Protein AF-A0A8J2L582-F1 (afdb_monomer_lite)

Fo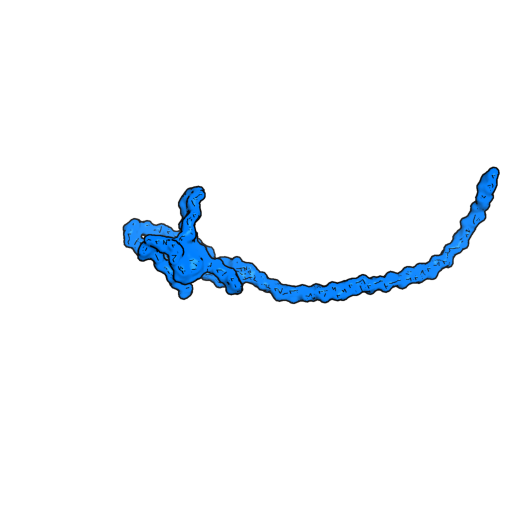ldseek 3Di:
DDDDDDDDDDDPPPPPPPPPPVCPVPPPPPPQDDKDFPDDWDDDDDDPPDDDDTDTHIPSCDPHWDWDWDDDPPDIGTQAIAQGGPDPPPSDGDDD

Sequence (96 aa):
MIGPQQVSSFHAVILVLVSVTPTSWVCEGFKVAAPEFADPLKNISVSTGSNIELFCNVRHLGANRIMWMRKEDNKQALLAINALVITNNPRITVSL

pLDDT: mean 81.21, std 19.63, range [36.22, 97.31]

InterPro domains:
  IPR007110 Immunoglobulin-like domain [PS50835] (35-96)

Structure (mmCIF, N/CA/C/O backbone):
data_AF-A0A8J2L582-F1
#
_entry.id   AF-A0A8J2L582-F1
#
loop_
_atom_site.group_PDB
_atom_site.id
_atom_site.type_symbol
_atom_site.label_atom_id
_atom_site.label_alt_id
_atom_site.label_comp_id
_atom_site.label_asym_id
_atom_site.label_entity_id
_atom_site.label_seq_id
_atom_site.pdbx_PDB_ins_code
_atom_site.Cartn_x
_atom_site.Cartn_y
_atom_site.Cartn_z
_atom_site.occupancy
_atom_site.B_iso_or_equiv
_atom_site.auth_seq_id
_atom_site.auth_comp_id
_atom_site.auth_asym_id
_atom_site.auth_atom_id
_atom_site.pdbx_PDB_model_num
ATOM 1 N N . MET A 1 1 ? 53.028 67.046 -35.446 1.00 36.22 1 MET A N 1
ATOM 2 C CA . MET A 1 1 ? 53.524 65.772 -34.888 1.00 36.22 1 MET A CA 1
ATOM 3 C C . MET A 1 1 ? 52.946 64.630 -35.719 1.00 36.22 1 MET A C 1
ATOM 5 O O . MET A 1 1 ? 51.732 64.540 -35.752 1.00 36.22 1 MET A O 1
ATOM 9 N N . ILE A 1 2 ? 53.818 63.881 -36.423 1.00 39.03 2 ILE A N 1
ATOM 10 C CA . ILE A 1 2 ? 53.790 62.408 -36.635 1.00 39.03 2 ILE A CA 1
ATOM 11 C C . ILE A 1 2 ? 52.453 61.853 -37.204 1.00 39.03 2 ILE A C 1
ATOM 13 O O . ILE A 1 2 ? 51.466 61.830 -36.489 1.00 39.03 2 ILE A O 1
ATOM 17 N N . GLY A 1 3 ? 52.272 61.476 -38.482 1.00 39.19 3 GLY A N 1
ATOM 18 C CA . GLY A 1 3 ? 52.999 60.475 -39.289 1.00 39.19 3 GLY A CA 1
ATOM 19 C C . GLY A 1 3 ? 52.580 59.035 -38.910 1.00 39.19 3 GLY A C 1
ATOM 20 O O . GLY A 1 3 ? 52.393 58.798 -37.723 1.00 39.19 3 GLY A O 1
ATOM 21 N N . PRO A 1 4 ? 52.539 58.025 -39.804 1.00 50.31 4 PRO A N 1
ATOM 22 C CA . PRO A 1 4 ? 52.133 57.953 -41.212 1.00 50.31 4 PRO A CA 1
ATOM 23 C C . PRO A 1 4 ? 50.923 56.996 -41.429 1.00 50.31 4 PRO A C 1
ATOM 25 O O . PRO A 1 4 ? 50.555 56.212 -40.558 1.00 50.31 4 PRO A O 1
ATOM 28 N N . GLN A 1 5 ? 50.331 57.005 -42.631 1.00 51.25 5 GLN A N 1
ATOM 29 C CA . GLN A 1 5 ? 49.581 55.842 -43.124 1.00 51.25 5 GLN A CA 1
ATOM 30 C C . GLN A 1 5 ? 50.533 54.643 -43.220 1.00 51.25 5 GLN A C 1
ATOM 32 O O . GLN A 1 5 ? 51.620 54.791 -43.784 1.00 51.25 5 GLN A O 1
ATOM 37 N N . GLN A 1 6 ? 50.131 53.467 -42.732 1.00 40.47 6 GLN A N 1
ATOM 38 C CA . GLN A 1 6 ? 50.764 52.203 -43.100 1.00 40.47 6 GLN A CA 1
ATOM 39 C C . GLN A 1 6 ? 49.721 51.156 -43.471 1.00 40.47 6 GLN A C 1
ATOM 41 O O . GLN A 1 6 ? 48.689 50.973 -42.829 1.00 40.47 6 GLN A O 1
ATOM 46 N N . VAL A 1 7 ? 50.043 50.553 -44.601 1.00 49.12 7 VAL A N 1
ATOM 47 C CA . VAL A 1 7 ? 49.268 49.682 -45.459 1.00 49.12 7 VAL A CA 1
ATOM 48 C C . VAL A 1 7 ? 49.282 48.257 -44.907 1.00 49.12 7 VAL A C 1
ATOM 50 O O . VAL A 1 7 ? 50.241 47.827 -44.275 1.00 49.12 7 VAL A O 1
ATOM 53 N N . SER A 1 8 ? 48.177 47.560 -45.175 1.00 53.69 8 SER A N 1
ATOM 54 C CA . SER A 1 8 ? 47.952 46.111 -45.148 1.00 53.69 8 SER A CA 1
ATOM 55 C C . SER A 1 8 ? 49.193 45.211 -45.018 1.00 53.69 8 SER A C 1
ATOM 57 O O . SER A 1 8 ? 50.107 45.257 -45.838 1.00 53.69 8 SER A O 1
ATOM 59 N N . SER A 1 9 ? 49.141 44.281 -44.061 1.00 48.56 9 SER A N 1
ATOM 60 C CA . SER A 1 9 ? 49.927 43.049 -44.105 1.00 48.56 9 SER A CA 1
ATOM 61 C C . SER A 1 9 ? 49.056 41.875 -43.657 1.00 48.56 9 SER A C 1
ATOM 63 O O . SER A 1 9 ? 48.840 41.644 -42.467 1.00 48.56 9 SER A O 1
ATOM 65 N N . PHE A 1 10 ? 48.505 41.160 -44.640 1.00 50.72 10 PHE A N 1
ATOM 66 C CA . PHE A 1 10 ? 47.822 39.881 -44.467 1.00 50.72 10 PHE A CA 1
ATOM 67 C C . PHE A 1 10 ? 48.836 38.816 -44.034 1.00 50.72 10 PHE A C 1
ATOM 69 O O . PHE A 1 10 ? 49.389 38.098 -44.862 1.00 50.72 10 PHE A O 1
ATOM 76 N N . HIS A 1 11 ? 49.075 38.688 -42.732 1.00 38.50 11 HIS A N 1
ATOM 77 C CA . HIS A 1 11 ? 49.646 37.459 -42.195 1.00 38.50 11 HIS A CA 1
ATOM 78 C C . HIS A 1 11 ? 48.494 36.498 -41.921 1.00 38.50 11 HIS A C 1
ATOM 80 O O . HIS A 1 11 ? 47.750 36.649 -40.953 1.00 38.50 11 HIS A O 1
ATOM 86 N N . ALA A 1 12 ? 48.335 35.516 -42.807 1.00 51.59 12 ALA A N 1
ATOM 87 C CA . ALA A 1 12 ? 47.527 34.334 -42.558 1.00 51.59 12 ALA A CA 1
ATOM 88 C C . ALA A 1 12 ? 48.180 33.528 -41.424 1.00 51.59 12 ALA A C 1
ATOM 90 O O . ALA A 1 12 ? 48.930 32.582 -41.654 1.00 51.59 12 ALA A O 1
ATOM 91 N N . VAL A 1 13 ? 47.937 33.938 -40.179 1.00 47.44 13 VAL A N 1
ATOM 92 C CA . VAL A 1 13 ? 48.250 33.114 -39.015 1.00 47.44 13 VAL A CA 1
ATOM 93 C C . VAL A 1 13 ? 47.210 32.002 -39.008 1.00 47.44 13 VAL A C 1
ATOM 95 O O . VAL A 1 13 ? 46.046 32.226 -38.684 1.00 47.44 13 VAL A O 1
ATOM 98 N N . ILE A 1 14 ? 47.620 30.811 -39.442 1.00 52.62 14 ILE A N 1
ATOM 99 C CA . ILE A 1 14 ? 46.824 29.592 -39.331 1.00 52.62 14 ILE A CA 1
ATOM 100 C C . ILE A 1 14 ? 46.546 29.384 -37.838 1.00 52.62 14 ILE A C 1
ATOM 102 O O . ILE A 1 14 ? 47.405 28.920 -37.091 1.00 52.62 14 ILE A O 1
ATOM 106 N N . LEU A 1 15 ? 45.343 29.753 -37.394 1.00 51.53 15 LEU A N 1
ATOM 107 C CA . LEU A 1 15 ? 44.784 29.307 -36.125 1.00 51.53 15 LEU A CA 1
ATOM 108 C C . LEU A 1 15 ? 44.563 27.799 -36.249 1.00 51.53 15 LEU A C 1
ATOM 110 O O . LEU A 1 15 ? 43.481 27.343 -36.613 1.00 51.53 15 LEU A O 1
ATOM 114 N N . VAL A 1 16 ? 45.598 27.008 -35.957 1.00 54.75 16 VAL A N 1
ATOM 115 C CA . VAL A 1 16 ? 45.396 25.615 -35.566 1.00 54.75 16 VAL A CA 1
ATOM 116 C C . VAL A 1 16 ? 44.718 25.677 -34.204 1.00 54.75 16 VAL A C 1
ATOM 118 O O . VAL A 1 16 ? 45.365 25.655 -33.158 1.00 54.75 16 VAL A O 1
ATOM 121 N N . LEU A 1 17 ? 43.393 25.817 -34.213 1.00 58.66 17 LEU A N 1
ATOM 122 C CA . LEU A 1 17 ? 42.582 25.439 -33.073 1.00 58.66 17 LEU A CA 1
ATOM 123 C C . LEU A 1 17 ? 42.771 23.930 -32.947 1.00 58.66 17 LEU A C 1
ATOM 125 O O . LEU A 1 17 ? 42.056 23.148 -33.570 1.00 58.66 17 LEU A O 1
ATOM 129 N N . VAL A 1 18 ? 43.767 23.506 -32.167 1.00 55.97 18 VAL A N 1
ATOM 130 C CA . VAL A 1 18 ? 43.706 22.186 -31.554 1.00 55.97 18 VAL A CA 1
ATOM 131 C C . VAL A 1 18 ? 42.484 22.273 -30.660 1.00 55.97 18 VAL A C 1
ATOM 133 O O . VAL A 1 18 ? 42.555 22.755 -29.530 1.00 55.97 18 VAL A O 1
ATOM 136 N N . SER A 1 19 ? 41.327 21.882 -31.193 1.00 58.75 19 SER A N 1
ATOM 137 C CA . SER A 1 19 ? 40.208 21.525 -30.353 1.00 58.75 19 SER A CA 1
ATOM 138 C C . SER A 1 19 ? 40.693 20.302 -29.591 1.00 58.75 19 SER A C 1
ATOM 140 O O . SER A 1 19 ? 40.521 19.163 -30.029 1.00 58.75 19 SER A O 1
ATOM 142 N N . VAL A 1 20 ? 41.321 20.543 -28.442 1.00 56.16 20 VAL A N 1
ATOM 143 C CA . VAL A 1 20 ? 41.193 19.633 -27.321 1.00 56.16 20 VAL A CA 1
ATOM 144 C C . VAL A 1 20 ? 39.702 19.669 -27.040 1.00 56.16 20 VAL A C 1
ATOM 146 O O . VAL A 1 20 ? 39.216 20.448 -26.228 1.00 56.16 20 VAL A O 1
ATOM 149 N N . THR A 1 21 ? 38.938 18.888 -27.805 1.00 60.44 21 THR A N 1
ATOM 150 C CA . THR A 1 21 ? 37.708 18.380 -27.249 1.00 60.44 21 THR A CA 1
ATOM 151 C C . THR A 1 21 ? 38.229 17.628 -26.039 1.00 60.44 21 THR A C 1
ATO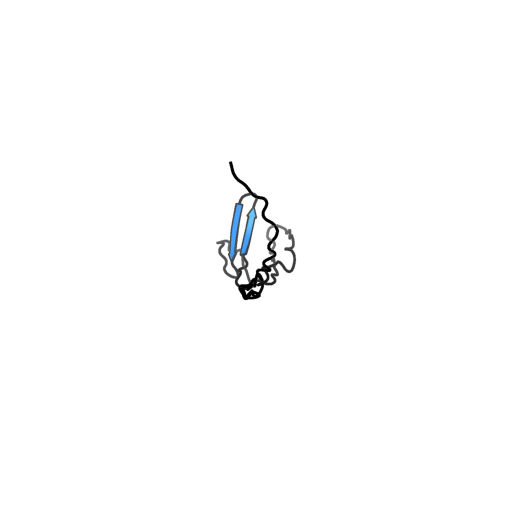M 153 O O . THR A 1 21 ? 39.050 16.717 -26.200 1.00 60.44 21 THR A O 1
ATOM 156 N N . PRO A 1 22 ? 37.883 18.018 -24.801 1.00 56.97 22 PRO A N 1
ATOM 157 C CA . PRO A 1 22 ? 37.855 16.980 -23.808 1.00 56.97 22 PRO A CA 1
ATOM 158 C C . PRO A 1 22 ? 36.975 15.927 -24.476 1.00 56.97 22 PRO A C 1
ATOM 160 O O . PRO A 1 22 ? 35.800 16.181 -24.745 1.00 56.97 22 PRO A O 1
ATOM 163 N N . THR A 1 23 ? 37.531 14.770 -24.826 1.00 60.50 23 THR A N 1
ATOM 164 C CA . THR A 1 23 ? 36.713 13.571 -24.848 1.00 60.50 23 THR A CA 1
ATOM 165 C C . THR A 1 23 ? 36.284 13.413 -23.398 1.00 60.50 23 THR A C 1
ATOM 167 O O . THR A 1 23 ? 36.831 12.604 -22.655 1.00 60.50 23 THR A O 1
ATOM 170 N N . SER A 1 24 ? 35.344 14.260 -22.960 1.00 61.66 24 SER A N 1
ATOM 171 C CA . SER A 1 24 ? 34.389 13.905 -21.952 1.00 61.66 24 SER A CA 1
ATOM 172 C C . SER A 1 24 ? 33.762 12.678 -22.568 1.00 61.66 24 SER A C 1
ATOM 174 O O . SER A 1 24 ? 32.917 12.769 -23.460 1.00 61.66 24 SER A O 1
ATOM 176 N N . TRP A 1 25 ? 34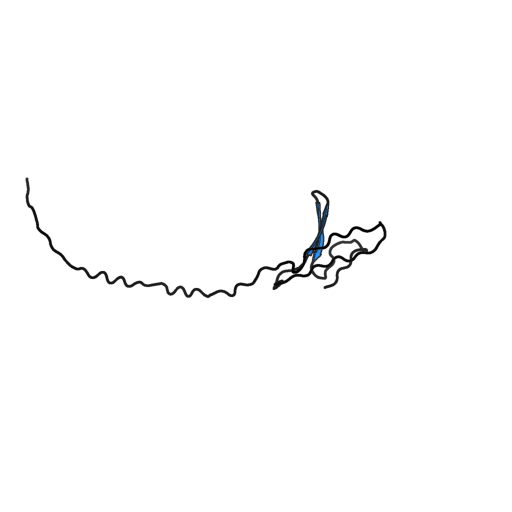.292 11.523 -22.182 1.00 61.25 25 TRP A N 1
ATOM 177 C CA . TRP A 1 25 ? 33.523 10.310 -22.204 1.00 61.25 25 TRP A CA 1
ATOM 178 C C . TRP A 1 25 ? 32.269 10.694 -21.443 1.00 61.25 25 TRP A C 1
ATOM 180 O O . TRP A 1 25 ? 32.274 10.817 -20.218 1.00 61.25 25 TRP A O 1
ATOM 190 N N . VAL A 1 26 ? 31.218 11.025 -22.185 1.00 61.25 26 VAL A N 1
ATOM 191 C CA . VAL A 1 26 ? 29.893 10.946 -21.623 1.00 61.25 26 VAL A CA 1
ATOM 192 C C . VAL A 1 26 ? 29.780 9.454 -21.387 1.00 61.25 26 VAL A C 1
ATOM 194 O O . VAL A 1 26 ? 29.579 8.678 -22.316 1.00 61.25 26 VAL A O 1
ATOM 197 N N . CYS A 1 27 ? 30.065 9.025 -20.157 1.00 64.88 27 CYS A N 1
ATOM 198 C CA . CYS A 1 27 ? 29.526 7.770 -19.693 1.00 64.88 27 CYS A CA 1
ATOM 199 C C . CYS A 1 27 ? 28.030 7.956 -19.903 1.00 64.88 27 CYS A C 1
ATOM 201 O O . CYS A 1 27 ? 27.411 8.751 -19.192 1.00 64.88 27 CYS A O 1
ATOM 203 N N . GLU A 1 28 ? 27.482 7.325 -20.939 1.00 61.28 28 GLU A N 1
ATOM 204 C CA . GLU A 1 28 ? 26.047 7.182 -21.114 1.00 61.28 28 GLU A CA 1
ATOM 205 C C . GLU A 1 28 ? 25.594 6.376 -19.892 1.00 61.28 28 GLU A C 1
ATOM 207 O O . GLU A 1 28 ? 25.618 5.146 -19.861 1.00 61.28 28 GLU A O 1
ATOM 212 N N . GLY A 1 29 ? 25.373 7.090 -18.790 1.00 64.06 29 GLY A N 1
ATOM 213 C CA . GLY A 1 29 ? 25.055 6.497 -17.512 1.00 64.06 29 GLY A CA 1
ATOM 214 C C . GLY A 1 29 ? 23.770 5.714 -17.688 1.00 64.06 29 GLY A C 1
ATOM 215 O O . GLY A 1 29 ? 22.811 6.216 -18.277 1.00 64.06 29 GLY A O 1
ATOM 216 N N . PHE A 1 30 ? 23.755 4.484 -17.184 1.00 64.81 30 PHE A N 1
ATOM 217 C CA . PHE A 1 30 ? 22.549 3.677 -17.113 1.00 64.81 30 PHE A CA 1
ATOM 218 C C . PHE A 1 30 ? 21.437 4.507 -16.454 1.00 64.81 30 PHE A C 1
ATOM 220 O O . PHE A 1 30 ? 21.496 4.820 -15.262 1.00 64.81 30 PHE A O 1
ATOM 227 N N . LYS A 1 31 ? 20.443 4.925 -17.246 1.00 69.38 31 LYS A N 1
ATOM 228 C CA . LYS A 1 31 ? 19.270 5.649 -16.755 1.00 69.38 31 LYS A CA 1
ATOM 229 C C . LYS A 1 31 ? 18.430 4.658 -15.954 1.00 69.38 31 LYS A C 1
ATOM 231 O O . LYS A 1 31 ? 17.637 3.914 -16.521 1.00 69.38 31 LYS A O 1
ATOM 236 N N . VAL A 1 32 ? 18.617 4.632 -14.635 1.00 77.00 32 VAL A N 1
ATOM 237 C CA . VAL A 1 32 ? 17.726 3.895 -13.733 1.00 77.00 32 VAL A CA 1
ATOM 238 C C . VAL A 1 32 ? 16.358 4.571 -13.802 1.00 77.00 32 VAL A C 1
ATOM 240 O O . VAL A 1 32 ? 16.223 5.734 -13.419 1.00 77.00 32 VAL A O 1
ATOM 243 N N . ALA A 1 33 ? 15.359 3.868 -14.334 1.00 87.81 33 ALA A N 1
ATOM 244 C CA . ALA A 1 33 ? 13.988 4.362 -14.359 1.00 87.81 33 ALA A CA 1
ATOM 245 C C . ALA A 1 33 ? 13.488 4.597 -12.924 1.00 87.81 33 ALA A C 1
ATOM 247 O O . ALA A 1 33 ? 1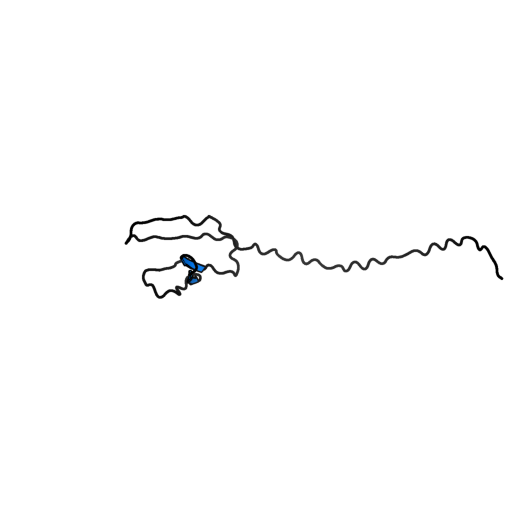3.750 3.793 -12.027 1.00 87.81 33 ALA A O 1
ATOM 248 N N . ALA A 1 34 ? 12.796 5.717 -12.705 1.00 91.56 34 ALA A N 1
ATOM 249 C CA . ALA A 1 34 ? 12.202 6.029 -11.412 1.00 91.56 34 ALA A CA 1
ATOM 250 C C . ALA A 1 34 ? 11.019 5.087 -11.127 1.00 91.56 34 ALA A C 1
ATOM 252 O O . ALA A 1 34 ? 10.324 4.689 -12.069 1.00 91.56 34 ALA A O 1
ATOM 253 N N . PRO A 1 35 ? 10.771 4.740 -9.852 1.00 95.00 35 PRO A N 1
ATOM 254 C CA . PRO A 1 35 ? 9.643 3.902 -9.492 1.00 95.00 35 PRO A CA 1
ATOM 255 C C . PRO A 1 35 ? 8.326 4.599 -9.825 1.00 95.00 35 PRO A C 1
ATOM 257 O O . PRO A 1 35 ? 8.143 5.782 -9.533 1.00 95.00 35 PRO A O 1
ATOM 260 N N . GLU A 1 36 ? 7.398 3.846 -10.398 1.00 94.69 36 GLU A N 1
ATOM 261 C CA . GLU A 1 36 ? 6.078 4.346 -10.779 1.00 94.69 36 GLU A CA 1
ATOM 262 C C . GLU A 1 36 ? 4.991 3.346 -10.398 1.00 94.69 36 GLU A C 1
ATOM 264 O O . GLU A 1 36 ? 5.213 2.134 -10.398 1.00 94.69 36 GLU A O 1
ATOM 269 N N . PHE A 1 37 ? 3.798 3.848 -10.088 1.00 95.06 37 PHE A N 1
ATOM 270 C CA . PHE A 1 37 ? 2.637 2.986 -9.911 1.00 95.06 37 PHE A CA 1
ATOM 271 C C . PHE A 1 37 ? 2.228 2.426 -11.274 1.00 95.06 37 PHE A C 1
ATOM 273 O O . PHE A 1 37 ? 1.917 3.184 -12.189 1.00 95.06 37 PHE A O 1
ATOM 280 N N . ALA A 1 38 ? 2.239 1.100 -11.402 1.00 95.56 38 ALA A N 1
ATOM 281 C CA . ALA A 1 38 ? 1.795 0.413 -12.610 1.00 95.56 38 ALA A CA 1
ATOM 282 C C . ALA A 1 38 ? 0.300 0.649 -12.866 1.00 95.56 38 ALA A C 1
ATOM 284 O O . ALA A 1 38 ? -0.121 0.745 -14.014 1.00 95.56 38 ALA A O 1
ATOM 285 N N . ASP A 1 39 ? -0.464 0.752 -11.776 1.00 94.12 39 ASP A N 1
ATOM 286 C CA . ASP A 1 39 ? -1.908 0.927 -11.750 1.00 94.12 39 ASP A CA 1
ATOM 287 C C . ASP A 1 39 ? -2.272 1.932 -10.640 1.00 94.12 39 ASP A C 1
ATOM 289 O O . ASP A 1 39 ? -1.626 1.942 -9.584 1.00 94.12 39 ASP A O 1
ATOM 293 N N . PRO A 1 40 ? -3.293 2.786 -10.832 1.00 92.00 40 PRO A N 1
ATOM 294 C CA . PRO A 1 40 ? -3.729 3.720 -9.800 1.00 92.00 40 PRO A CA 1
ATOM 295 C C . PRO A 1 40 ? -4.327 2.979 -8.596 1.00 92.00 40 PRO A C 1
ATOM 297 O O . PRO A 1 40 ? -5.039 1.985 -8.748 1.00 92.00 40 PRO A O 1
ATOM 300 N N . LEU A 1 41 ? -4.100 3.503 -7.385 1.00 91.06 41 LEU A N 1
ATOM 301 C CA . LEU A 1 41 ? -4.746 2.970 -6.185 1.00 91.06 41 LEU A CA 1
ATOM 302 C C . LEU A 1 41 ? -6.265 3.143 -6.286 1.00 91.06 41 LEU A C 1
ATOM 304 O O . LEU A 1 41 ? -6.776 4.239 -6.524 1.00 91.06 41 LEU A O 1
ATOM 308 N N . LYS A 1 42 ? -6.995 2.048 -6.071 1.00 91.44 42 LYS A N 1
ATOM 309 C CA . LYS A 1 42 ? -8.456 2.043 -6.110 1.00 91.44 42 LYS A CA 1
ATOM 310 C C . LYS A 1 42 ? -9.031 2.639 -4.826 1.00 91.44 42 LYS A C 1
ATOM 312 O O . LYS A 1 42 ? -8.710 2.188 -3.729 1.00 91.44 42 LYS A O 1
ATOM 317 N N . ASN A 1 43 ? -9.958 3.585 -4.969 1.00 93.62 43 ASN A N 1
ATOM 318 C CA . ASN A 1 43 ? -10.771 4.056 -3.851 1.00 93.62 43 ASN A CA 1
ATOM 319 C C . ASN A 1 43 ? -11.767 2.964 -3.450 1.00 93.62 43 ASN A C 1
ATOM 321 O O . ASN A 1 43 ? -12.572 2.514 -4.268 1.00 93.62 43 ASN A O 1
ATOM 325 N N . ILE A 1 44 ? -11.708 2.543 -2.189 1.00 93.50 44 ILE A N 1
ATOM 326 C CA . ILE A 1 44 ? -12.586 1.516 -1.630 1.00 93.50 44 ILE A CA 1
AT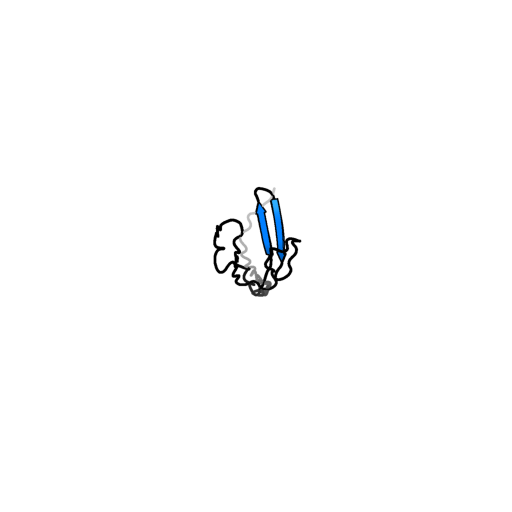OM 327 C C . ILE A 1 44 ? -13.327 2.121 -0.442 1.00 93.50 44 ILE A C 1
ATOM 329 O O . ILE A 1 44 ? -12.719 2.679 0.469 1.00 93.50 44 ILE A O 1
ATOM 333 N N . SER A 1 45 ? -14.650 1.995 -0.452 1.00 95.81 45 SER A N 1
ATOM 334 C CA . SER A 1 45 ? -15.514 2.343 0.672 1.00 95.81 45 SER A CA 1
ATOM 335 C C . SER A 1 45 ? -16.242 1.088 1.120 1.00 95.81 45 SER A C 1
ATOM 337 O O . SER A 1 45 ? -16.801 0.365 0.299 1.00 95.81 45 SER A O 1
ATOM 339 N N . VAL A 1 46 ? -16.219 0.826 2.420 1.00 95.69 46 VAL A N 1
ATOM 340 C CA . VAL A 1 46 ? -16.874 -0.332 3.028 1.00 95.69 46 VAL A CA 1
ATOM 341 C C . VAL A 1 46 ? -17.633 0.080 4.274 1.00 95.69 46 VAL A C 1
ATOM 343 O O . VAL A 1 46 ? -17.347 1.114 4.880 1.00 95.69 46 VAL A O 1
ATOM 346 N N . SER A 1 47 ? -18.590 -0.751 4.671 1.00 97.31 47 SER A N 1
ATOM 347 C CA . SER A 1 47 ? -19.249 -0.635 5.965 1.00 97.31 47 SER A CA 1
ATOM 348 C C . SER A 1 47 ? -18.269 -0.849 7.118 1.00 97.31 47 SER A C 1
ATOM 350 O O . SER A 1 47 ? -17.287 -1.588 7.016 1.00 97.31 47 SER A O 1
ATOM 352 N N . THR A 1 48 ? -18.563 -0.228 8.256 1.00 95.56 48 THR A N 1
ATOM 353 C CA . THR A 1 48 ? -17.816 -0.452 9.493 1.00 95.56 48 THR A CA 1
ATOM 354 C C . THR A 1 48 ? -17.814 -1.935 9.867 1.00 95.56 48 THR A C 1
ATOM 356 O O . THR A 1 48 ? -18.847 -2.595 9.828 1.00 95.56 48 THR A O 1
ATOM 359 N N . GLY A 1 49 ? -16.644 -2.450 10.252 1.00 95.38 49 GLY A N 1
ATOM 360 C CA . GLY A 1 49 ? -16.459 -3.853 10.636 1.00 95.38 49 GLY A CA 1
ATOM 361 C C . GLY A 1 49 ? -16.102 -4.788 9.478 1.00 95.38 49 GLY A C 1
ATOM 362 O O . GLY A 1 49 ? -15.703 -5.920 9.730 1.00 95.38 49 GLY A O 1
ATOM 363 N N . SER A 1 50 ? -16.182 -4.325 8.229 1.00 96.06 50 SER A N 1
ATOM 364 C CA . SER A 1 50 ? -15.715 -5.092 7.073 1.00 96.06 50 SER A CA 1
ATOM 365 C C . SER A 1 50 ? -14.187 -5.157 7.014 1.00 96.06 50 SER A C 1
ATOM 367 O O . SER A 1 50 ? -13.500 -4.204 7.385 1.00 96.06 50 SER A O 1
ATOM 369 N N . ASN A 1 51 ? -13.660 -6.271 6.499 1.00 94.62 51 ASN A N 1
ATOM 370 C CA . ASN A 1 51 ? -12.251 -6.388 6.136 1.00 94.62 51 ASN A CA 1
ATOM 371 C C . ASN A 1 51 ? -12.029 -5.883 4.703 1.00 94.62 51 ASN A C 1
ATOM 373 O O . ASN A 1 51 ? -12.877 -6.114 3.838 1.00 94.62 51 ASN A O 1
ATOM 377 N N . ILE A 1 52 ? -10.905 -5.209 4.456 1.00 95.44 52 ILE A N 1
ATOM 378 C CA . ILE A 1 52 ? -10.516 -4.736 3.123 1.00 95.44 52 ILE A CA 1
ATOM 379 C C . ILE A 1 52 ? -9.043 -4.984 2.864 1.00 95.44 52 ILE A C 1
ATOM 381 O O . ILE A 1 52 ? -8.227 -4.970 3.780 1.00 95.44 52 ILE A O 1
ATOM 385 N N . GLU A 1 53 ? -8.714 -5.104 1.586 1.00 94.06 53 GLU A N 1
ATOM 386 C CA . GLU A 1 53 ? -7.344 -5.204 1.111 1.00 94.06 53 GLU A CA 1
ATOM 387 C C . GLU A 1 53 ? -7.081 -4.074 0.115 1.00 94.06 53 GLU A C 1
ATOM 389 O O . GLU A 1 53 ? -7.867 -3.826 -0.804 1.00 94.06 53 GLU A O 1
ATOM 394 N N . LEU A 1 54 ? -5.987 -3.348 0.341 1.00 94.62 54 LEU A N 1
ATOM 395 C CA . LEU A 1 54 ? -5.482 -2.319 -0.559 1.00 94.62 54 LEU A CA 1
ATOM 396 C C . LEU A 1 54 ? -4.224 -2.861 -1.225 1.00 94.62 54 LEU A C 1
ATOM 398 O O . LEU A 1 54 ? -3.336 -3.377 -0.552 1.00 94.62 54 LEU A O 1
ATOM 402 N N . PHE A 1 55 ? -4.138 -2.700 -2.541 1.00 93.56 55 PHE A N 1
ATOM 403 C CA . PHE A 1 55 ? -3.020 -3.191 -3.338 1.00 93.56 55 PHE A CA 1
ATOM 404 C C . PHE A 1 55 ? -2.322 -2.043 -4.051 1.00 93.56 55 PHE A C 1
ATOM 406 O O . PHE A 1 55 ? -2.938 -1.034 -4.398 1.00 93.56 55 PHE A O 1
ATOM 413 N N . CYS A 1 56 ? -1.025 -2.217 -4.267 1.00 92.88 56 CYS A N 1
ATOM 414 C CA . CYS A 1 56 ? -0.183 -1.270 -4.969 1.00 92.88 56 CYS A CA 1
ATOM 415 C C . CYS A 1 56 ? 0.791 -2.050 -5.851 1.00 92.88 56 CYS A C 1
ATOM 417 O O . CYS A 1 56 ? 1.586 -2.839 -5.345 1.00 92.88 56 CYS A O 1
ATOM 419 N N . ASN A 1 57 ? 0.714 -1.833 -7.161 1.00 94.25 57 ASN A N 1
ATOM 420 C CA . ASN A 1 57 ? 1.622 -2.431 -8.128 1.00 94.25 57 ASN A CA 1
ATOM 421 C C . ASN A 1 57 ? 2.641 -1.370 -8.555 1.00 94.25 57 ASN A C 1
ATOM 423 O O . ASN A 1 57 ? 2.249 -0.276 -8.963 1.00 94.25 57 ASN A O 1
ATOM 427 N N . VAL A 1 58 ? 3.937 -1.661 -8.438 1.00 95.00 58 VAL A N 1
ATOM 428 C CA . VAL A 1 58 ? 5.014 -0.687 -8.681 1.00 95.00 58 VAL A CA 1
ATOM 429 C C . VAL A 1 58 ? 5.992 -1.235 -9.711 1.00 95.00 58 VAL A C 1
ATOM 431 O O . VAL A 1 58 ? 6.522 -2.335 -9.556 1.00 95.00 58 VAL A O 1
ATOM 434 N N . ARG A 1 59 ? 6.276 -0.446 -10.748 1.00 95.38 59 ARG A N 1
ATOM 435 C CA . ARG A 1 59 ? 7.334 -0.714 -11.730 1.00 95.38 59 ARG A CA 1
ATOM 436 C C . ARG A 1 59 ? 8.601 0.024 -11.343 1.00 95.38 59 ARG A C 1
ATOM 438 O O . ARG A 1 59 ? 8.550 1.048 -10.670 1.00 95.38 59 ARG A O 1
ATOM 445 N N . HIS A 1 60 ? 9.739 -0.508 -11.782 1.00 94.75 60 HIS A N 1
ATOM 446 C CA . HIS A 1 60 ? 11.054 0.105 -11.573 1.00 94.75 60 HIS A CA 1
ATOM 447 C C . HIS A 1 60 ? 11.369 0.401 -10.091 1.00 94.75 60 HIS A C 1
ATOM 449 O O . HIS A 1 60 ? 12.027 1.390 -9.778 1.00 94.75 60 HIS A O 1
ATOM 455 N N . LEU A 1 61 ? 10.913 -0.458 -9.162 1.00 93.00 61 LEU A N 1
ATOM 456 C CA . LEU A 1 61 ? 11.144 -0.257 -7.724 1.00 93.00 61 LEU A CA 1
ATOM 457 C C . LEU A 1 61 ? 12.645 -0.130 -7.411 1.00 93.00 61 LEU A C 1
ATOM 459 O O . LEU A 1 61 ? 13.051 0.749 -6.651 1.00 93.00 61 LEU A O 1
ATOM 463 N N . GLY A 1 62 ? 13.478 -0.950 -8.056 1.00 91.94 62 GLY A N 1
ATOM 464 C CA . GLY A 1 62 ? 14.930 -0.903 -7.897 1.00 91.94 62 GLY A CA 1
ATOM 465 C C . GLY A 1 62 ? 15.331 -1.065 -6.429 1.00 91.94 62 GLY A C 1
ATOM 466 O O . GLY A 1 62 ? 14.883 -1.990 -5.759 1.00 91.94 62 GLY A O 1
ATOM 467 N N . ALA A 1 63 ? 16.154 -0.144 -5.926 1.00 90.81 63 ALA A N 1
ATOM 468 C CA . ALA A 1 63 ? 16.563 -0.098 -4.520 1.00 90.81 63 ALA A 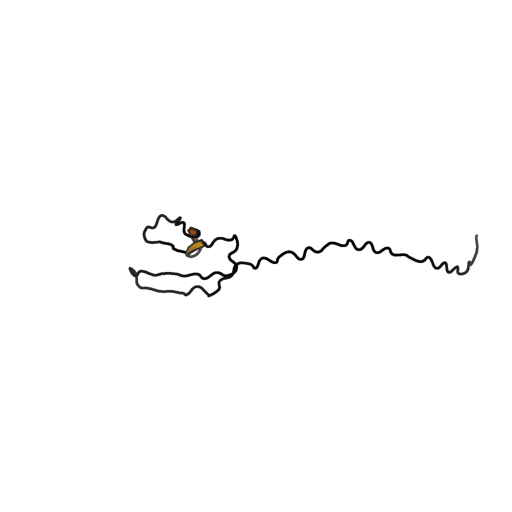CA 1
ATOM 469 C C . ALA A 1 63 ? 15.599 0.700 -3.613 1.00 90.81 63 ALA A C 1
ATOM 471 O O . ALA A 1 63 ? 15.871 0.864 -2.420 1.00 90.81 63 ALA A O 1
ATOM 472 N N . ASN A 1 64 ? 14.495 1.225 -4.158 1.00 93.75 64 ASN A N 1
ATOM 473 C CA . ASN A 1 64 ? 13.505 1.972 -3.387 1.00 93.75 64 ASN A CA 1
ATOM 474 C C . ASN A 1 64 ? 12.620 1.029 -2.562 1.00 93.75 64 ASN A C 1
ATOM 476 O O . ASN A 1 64 ? 12.591 -0.185 -2.761 1.00 93.75 64 ASN A O 1
ATOM 480 N N . ARG A 1 65 ? 11.889 1.601 -1.606 1.00 93.25 65 ARG A N 1
ATOM 481 C CA . ARG A 1 65 ? 11.003 0.865 -0.698 1.00 93.25 65 ARG A CA 1
ATOM 482 C C . ARG A 1 65 ? 9.577 1.381 -0.823 1.00 93.25 65 ARG A C 1
ATOM 484 O O . ARG A 1 65 ? 9.369 2.569 -1.057 1.00 93.25 65 ARG A O 1
ATOM 491 N N . ILE A 1 66 ? 8.611 0.488 -0.637 1.00 94.62 66 ILE A N 1
ATOM 492 C CA . ILE A 1 66 ? 7.184 0.821 -0.618 1.00 94.62 66 ILE A CA 1
ATOM 493 C C . ILE A 1 66 ? 6.780 1.120 0.822 1.00 94.62 66 ILE A C 1
ATOM 495 O O . ILE A 1 66 ? 7.280 0.503 1.762 1.00 94.62 66 ILE A O 1
ATOM 499 N N . MET A 1 67 ? 5.878 2.078 1.005 1.00 95.81 67 MET A N 1
ATOM 500 C CA . MET A 1 67 ? 5.449 2.526 2.321 1.00 95.81 67 MET A CA 1
ATOM 501 C C . MET A 1 67 ? 3.945 2.785 2.340 1.00 95.81 67 MET A C 1
ATOM 503 O O . MET A 1 67 ? 3.426 3.509 1.493 1.00 95.81 67 MET A O 1
ATOM 507 N N . TRP A 1 68 ? 3.257 2.223 3.332 1.00 95.62 68 TRP A N 1
ATOM 508 C CA . TRP A 1 68 ? 1.836 2.467 3.571 1.00 95.62 68 TRP A CA 1
ATOM 509 C C . TRP A 1 68 ? 1.669 3.555 4.624 1.00 95.62 68 TRP A C 1
ATOM 511 O O . TRP A 1 68 ? 2.260 3.480 5.702 1.00 95.62 68 TRP A O 1
ATOM 521 N N . MET A 1 69 ? 0.845 4.559 4.332 1.00 95.94 69 MET A N 1
ATOM 522 C CA . MET A 1 69 ? 0.587 5.685 5.228 1.00 95.94 69 MET A CA 1
ATOM 523 C C . MET A 1 69 ? -0.904 5.984 5.312 1.00 95.94 69 MET A C 1
ATOM 525 O O . MET A 1 69 ? -1.623 5.908 4.317 1.00 95.94 69 MET A O 1
ATOM 529 N N . ARG A 1 70 ? -1.359 6.384 6.497 1.00 94.94 70 ARG A N 1
ATOM 530 C CA . ARG A 1 70 ? -2.681 6.973 6.700 1.00 94.94 70 ARG A CA 1
ATOM 531 C C . ARG A 1 70 ? -2.560 8.489 6.658 1.00 94.94 70 ARG A C 1
ATOM 533 O O . ARG A 1 70 ? -1.757 9.054 7.397 1.00 94.94 70 ARG A O 1
ATOM 540 N N . LYS A 1 71 ? -3.379 9.134 5.832 1.00 95.25 71 LYS A N 1
ATOM 541 C CA . LYS A 1 71 ? -3.518 10.590 5.780 1.00 95.25 71 LYS A CA 1
ATOM 542 C C . LYS A 1 71 ? -4.924 10.973 6.235 1.00 95.25 71 LYS A C 1
ATOM 544 O O . LYS A 1 71 ? -5.893 10.448 5.700 1.00 95.25 71 LYS A O 1
ATOM 549 N N . GLU A 1 72 ? -5.011 11.864 7.211 1.00 95.44 72 GLU A N 1
ATOM 550 C CA . GLU A 1 72 ? -6.261 12.400 7.756 1.00 95.44 72 GLU A CA 1
ATOM 551 C C . GLU A 1 72 ? -6.084 13.909 7.936 1.00 95.44 72 GLU A C 1
ATOM 553 O O . GLU A 1 72 ? -5.232 14.331 8.717 1.00 95.44 72 GLU A O 1
ATOM 558 N N . ASP A 1 73 ? -6.826 14.715 7.175 1.00 94.69 73 ASP A N 1
ATOM 559 C CA . ASP A 1 73 ? -6.681 16.174 7.090 1.00 94.69 73 ASP A CA 1
ATOM 560 C C . ASP A 1 73 ? -5.206 16.619 6.975 1.00 94.69 73 ASP A C 1
ATOM 562 O O . ASP A 1 73 ? -4.563 16.450 5.934 1.00 94.69 73 ASP A O 1
ATOM 566 N N . ASN A 1 74 ? -4.654 17.135 8.078 1.00 95.31 74 ASN A N 1
ATOM 567 C CA . ASN A 1 74 ? -3.290 17.653 8.201 1.00 95.31 74 ASN A CA 1
ATOM 568 C C . ASN A 1 74 ? -2.323 16.690 8.914 1.00 95.31 74 ASN A C 1
ATOM 570 O O . ASN A 1 74 ? -1.195 17.068 9.232 1.00 95.31 74 ASN A O 1
ATOM 574 N N . LYS A 1 75 ? -2.742 15.455 9.198 1.00 96.25 75 LYS A N 1
ATOM 575 C CA . LYS A 1 75 ? -1.946 14.428 9.880 1.00 96.25 75 LYS A CA 1
ATOM 576 C C . LYS A 1 75 ? -1.595 13.299 8.920 1.00 96.25 75 LYS A C 1
ATOM 578 O O . LYS A 1 75 ? -2.416 12.841 8.128 1.00 96.25 75 LYS A O 1
ATOM 583 N N . GLN A 1 76 ? -0.354 12.836 9.012 1.00 95.88 76 GLN A N 1
ATOM 584 C CA . GLN A 1 76 ? 0.152 11.689 8.267 1.00 95.88 76 GLN A CA 1
ATOM 585 C C . GLN A 1 76 ? 0.793 10.718 9.257 1.00 95.88 76 GLN A C 1
ATOM 587 O O . GLN A 1 76 ? 1.584 11.132 10.103 1.00 95.88 76 GLN A O 1
ATOM 592 N N . ALA A 1 77 ? 0.431 9.441 9.171 1.00 95.56 77 ALA A N 1
ATOM 593 C CA . ALA A 1 77 ? 0.938 8.390 10.041 1.00 95.56 77 ALA A CA 1
ATOM 594 C C . ALA A 1 77 ? 1.453 7.217 9.209 1.00 95.56 77 ALA A C 1
ATOM 596 O O . ALA A 1 77 ? 0.734 6.659 8.377 1.00 95.56 77 ALA A O 1
ATOM 597 N N . LEU A 1 78 ? 2.699 6.830 9.463 1.00 96.56 78 LEU A N 1
ATOM 598 C CA . LEU A 1 78 ? 3.326 5.667 8.855 1.00 96.56 78 LEU A CA 1
ATOM 599 C C . LEU A 1 78 ? 2.714 4.372 9.408 1.00 96.56 78 LEU A C 1
ATOM 601 O O . LEU A 1 78 ? 2.678 4.170 10.620 1.00 96.56 78 LEU A O 1
ATOM 605 N N . LEU A 1 79 ? 2.241 3.493 8.522 1.00 96.94 79 LEU A N 1
ATOM 606 C CA . LEU A 1 79 ? 1.663 2.197 8.882 1.00 96.94 79 LEU A CA 1
ATOM 607 C C . LEU A 1 79 ? 2.677 1.058 8.736 1.00 96.94 79 LEU A C 1
ATOM 609 O O . LEU A 1 79 ? 2.813 0.248 9.651 1.00 96.94 79 LEU A O 1
ATOM 613 N N . ALA A 1 80 ? 3.383 1.000 7.604 1.00 97.12 80 ALA A N 1
ATOM 614 C CA . ALA A 1 80 ? 4.331 -0.067 7.279 1.00 97.12 80 ALA A CA 1
ATOM 615 C C . ALA A 1 80 ? 5.354 0.372 6.220 1.00 97.12 80 ALA A C 1
ATOM 617 O O . ALA A 1 80 ? 5.049 1.232 5.392 1.00 97.12 80 ALA A O 1
ATOM 618 N N . ILE A 1 81 ? 6.533 -0.256 6.215 1.00 96.44 81 ILE A N 1
ATOM 619 C CA . ILE A 1 81 ? 7.558 -0.131 5.165 1.00 96.44 81 ILE A CA 1
ATOM 620 C C . ILE A 1 81 ? 7.875 -1.534 4.641 1.00 96.44 81 ILE A C 1
ATOM 622 O O . ILE A 1 81 ? 8.310 -2.394 5.407 1.00 96.44 81 ILE A O 1
ATOM 626 N N . ASN A 1 82 ? 7.711 -1.770 3.339 1.00 93.75 82 ASN A N 1
ATOM 627 C CA . ASN A 1 82 ? 7.753 -3.104 2.735 1.00 93.75 82 ASN A CA 1
ATOM 628 C C . ASN A 1 82 ? 6.847 -4.075 3.530 1.00 93.75 82 ASN A C 1
ATOM 630 O O . ASN A 1 82 ? 5.684 -3.759 3.759 1.00 93.75 82 ASN A O 1
ATOM 634 N N . ALA A 1 83 ? 7.372 -5.216 3.992 1.00 93.50 83 ALA A N 1
ATOM 635 C CA . ALA A 1 83 ? 6.646 -6.177 4.831 1.00 93.50 83 ALA A CA 1
ATOM 636 C C . ALA A 1 83 ? 6.719 -5.879 6.346 1.00 93.50 83 ALA A C 1
ATOM 638 O O . ALA A 1 83 ? 6.162 -6.624 7.149 1.00 93.50 83 ALA A O 1
ATOM 639 N N . LEU A 1 84 ? 7.416 -4.816 6.768 1.00 95.06 84 LEU A N 1
ATOM 640 C CA . LEU A 1 84 ? 7.536 -4.453 8.180 1.00 95.06 84 LEU A CA 1
ATOM 641 C C . LEU A 1 84 ? 6.368 -3.558 8.605 1.00 95.06 84 LEU A C 1
ATOM 643 O O . LEU A 1 84 ? 6.270 -2.406 8.178 1.00 95.06 84 LEU A O 1
ATOM 647 N N . VAL A 1 85 ? 5.525 -4.066 9.503 1.00 96.75 85 VAL A N 1
ATOM 648 C CA . VAL A 1 85 ? 4.454 -3.293 10.142 1.00 96.75 85 VAL A CA 1
ATOM 649 C C . VAL A 1 85 ? 5.046 -2.419 11.254 1.00 96.75 85 VAL A C 1
ATOM 651 O O . VAL A 1 85 ? 5.721 -2.919 12.150 1.00 96.75 85 VAL A O 1
ATOM 654 N N . ILE A 1 86 ? 4.806 -1.107 11.182 1.00 97.25 86 ILE A N 1
ATOM 655 C CA . ILE A 1 86 ? 5.290 -0.101 12.148 1.00 97.25 86 ILE A CA 1
ATOM 656 C C . ILE A 1 86 ? 4.182 0.302 13.128 1.00 97.25 86 ILE A C 1
ATOM 658 O O . ILE A 1 86 ? 4.441 0.641 14.281 1.00 97.25 86 ILE A O 1
ATOM 662 N N . THR A 1 87 ? 2.929 0.285 12.675 1.00 96.50 87 THR A N 1
ATOM 663 C CA . THR A 1 87 ? 1.774 0.627 13.508 1.00 96.50 87 THR A CA 1
ATOM 664 C C . THR A 1 87 ? 1.513 -0.425 14.592 1.00 96.50 87 THR A C 1
ATOM 666 O O . THR A 1 87 ? 1.567 -1.620 14.331 1.00 96.50 87 THR A O 1
ATOM 669 N N . ASN A 1 88 ? 1.135 0.013 15.798 1.00 95.81 88 ASN A N 1
ATOM 670 C CA . ASN A 1 88 ? 0.676 -0.871 16.882 1.00 95.81 88 ASN A CA 1
ATOM 671 C C . ASN A 1 88 ? -0.818 -1.252 16.753 1.00 95.81 88 ASN A C 1
ATOM 673 O O . ASN A 1 88 ? -1.490 -1.559 17.734 1.00 95.81 88 ASN A O 1
ATOM 677 N N . ASN A 1 89 ? -1.394 -1.145 15.554 1.00 95.12 89 ASN A N 1
ATOM 678 C CA . ASN A 1 89 ? -2.783 -1.512 15.317 1.00 95.12 89 ASN A CA 1
ATOM 679 C C . ASN A 1 89 ? -2.854 -2.964 14.815 1.00 95.12 89 ASN A C 1
ATOM 681 O O . ASN A 1 89 ? -2.522 -3.200 13.654 1.00 95.12 89 ASN A O 1
ATOM 685 N N . PRO A 1 90 ? -3.352 -3.922 15.622 1.00 95.44 90 PRO A N 1
ATOM 686 C CA . PRO A 1 90 ? -3.358 -5.341 15.257 1.00 95.44 90 PRO A CA 1
ATOM 687 C C . PRO A 1 90 ? -4.302 -5.675 14.093 1.00 95.44 90 PRO A C 1
ATOM 689 O O . PRO A 1 90 ? -4.301 -6.798 13.605 1.00 95.44 90 PRO A O 1
ATOM 692 N N . ARG A 1 91 ? -5.127 -4.719 13.644 1.00 94.44 91 ARG A N 1
ATOM 693 C CA . ARG A 1 91 ? -6.019 -4.884 12.486 1.00 94.44 91 ARG A CA 1
ATOM 694 C C . ARG A 1 91 ? -5.318 -4.645 11.148 1.00 94.44 91 ARG A C 1
ATOM 696 O O . ARG A 1 91 ? -5.955 -4.787 10.113 1.00 94.44 91 ARG A O 1
ATOM 703 N N . ILE A 1 92 ? -4.061 -4.201 11.163 1.00 95.56 92 ILE A N 1
ATOM 704 C CA . ILE A 1 92 ? -3.297 -3.881 9.958 1.00 95.56 92 ILE A CA 1
ATOM 705 C C . ILE A 1 92 ? -2.220 -4.941 9.771 1.00 95.56 92 ILE A C 1
ATOM 707 O O . ILE A 1 92 ? -1.319 -5.083 10.593 1.00 95.56 92 ILE A O 1
ATOM 711 N N . THR A 1 93 ? -2.298 -5.639 8.647 1.00 95.44 93 THR A N 1
ATOM 712 C CA . THR A 1 93 ? -1.299 -6.601 8.184 1.00 95.44 93 THR A CA 1
ATOM 713 C C . THR A 1 93 ? -0.843 -6.208 6.786 1.00 95.44 93 THR A C 1
ATOM 715 O O . THR A 1 93 ? -1.622 -5.640 6.021 1.00 95.44 93 THR A O 1
ATOM 718 N N . VAL A 1 94 ? 0.413 -6.493 6.446 1.00 95.56 94 VAL A N 1
ATOM 719 C CA . VAL A 1 94 ? 0.975 -6.204 5.120 1.00 95.56 94 VAL A CA 1
ATOM 720 C C . VAL A 1 94 ? 1.725 -7.428 4.615 1.00 95.56 94 VAL A C 1
ATOM 722 O O . VAL A 1 94 ? 2.499 -8.032 5.354 1.00 95.56 94 VAL A O 1
ATOM 725 N N . SER A 1 95 ? 1.501 -7.762 3.349 1.00 91.75 95 SER A N 1
ATOM 726 C CA . SER A 1 95 ? 2.226 -8.781 2.592 1.00 91.75 95 SER A CA 1
ATOM 727 C C . SER A 1 95 ? 2.747 -8.177 1.286 1.00 91.75 95 SER A C 1
ATOM 729 O O . SER A 1 95 ? 2.172 -7.207 0.786 1.00 91.75 95 SER A O 1
ATOM 731 N N . LEU A 1 96 ? 3.852 -8.728 0.777 1.00 85.06 96 LEU A N 1
ATOM 732 C CA . LEU A 1 96 ? 4.466 -8.369 -0.508 1.00 85.06 96 LEU A CA 1
ATOM 733 C C . LEU A 1 96 ? 4.041 -9.349 -1.600 1.00 85.06 96 LEU A C 1
ATOM 735 O O . LEU A 1 96 ? 3.908 -10.548 -1.266 1.00 85.06 96 LEU A O 1
#

Organism: NCBI:txid39272

Radius of gyration: 33.26 Å; chains: 1; bounding box: 73×75×62 Å

Secondary structure (DSSP, 8-state):
--------------------------------PPPEESSPPPP----TT--------EES-TT---EEEEEETTEEEEEEETTEE-S--TT-----